Protein AF-A0A452GIH3-F1 (afdb_monomer_lite)

Structure (mmCIF, N/CA/C/O backbone):
data_AF-A0A452GIH3-F1
#
_entry.id   AF-A0A452GIH3-F1
#
loop_
_atom_site.group_PDB
_atom_site.id
_atom_site.type_symbol
_atom_site.label_atom_id
_atom_site.label_alt_id
_atom_site.label_comp_id
_atom_site.label_asym_id
_atom_site.label_entity_id
_atom_site.label_seq_id
_atom_site.pdbx_PDB_ins_code
_atom_site.Cartn_x
_atom_site.Cartn_y
_atom_site.Cartn_z
_atom_site.occupancy
_atom_site.B_iso_or_equiv
_atom_site.auth_seq_id
_atom_site.auth_comp_id
_atom_site.auth_asym_id
_atom_site.auth_atom_id
_atom_site.pdbx_PDB_model_num
ATOM 1 N N . MET A 1 1 ? 7.603 -14.971 -55.803 1.00 36.84 1 MET A N 1
ATOM 2 C CA . MET A 1 1 ? 8.921 -14.412 -55.426 1.00 36.84 1 MET A CA 1
ATOM 3 C C . MET A 1 1 ? 8.720 -13.601 -54.154 1.00 36.84 1 MET A C 1
ATOM 5 O O . MET A 1 1 ? 8.010 -12.607 -54.201 1.00 36.84 1 MET A O 1
ATOM 9 N N . ALA A 1 2 ? 9.203 -14.090 -53.010 1.00 39.38 2 ALA A N 1
ATOM 10 C CA . ALA A 1 2 ? 8.974 -13.459 -51.710 1.00 39.38 2 ALA A CA 1
ATOM 11 C C . ALA A 1 2 ? 9.889 -12.238 -51.544 1.00 39.38 2 ALA A C 1
ATOM 13 O O . ALA A 1 2 ? 11.109 -12.355 -51.665 1.00 39.38 2 ALA A O 1
ATOM 14 N N . GLN A 1 3 ? 9.299 -11.069 -51.298 1.00 50.03 3 GLN A N 1
ATOM 15 C CA . GLN A 1 3 ? 10.044 -9.855 -50.985 1.00 50.03 3 GLN A CA 1
ATOM 16 C C . GLN A 1 3 ? 10.631 -9.986 -49.579 1.00 50.03 3 GLN A C 1
ATOM 18 O O . GLN A 1 3 ? 9.916 -10.170 -48.596 1.00 50.03 3 GLN A O 1
ATOM 23 N N . LYS A 1 4 ? 11.959 -9.944 -49.504 1.00 46.38 4 LYS A N 1
ATOM 24 C CA . LYS A 1 4 ? 12.731 -10.011 -48.267 1.00 46.38 4 LYS A CA 1
ATOM 25 C C . LYS A 1 4 ? 12.547 -8.675 -47.540 1.00 46.38 4 LYS A C 1
ATOM 27 O O . LYS A 1 4 ? 13.082 -7.664 -47.982 1.00 46.38 4 LYS A O 1
ATOM 32 N N . SER A 1 5 ? 11.757 -8.657 -46.469 1.00 46.81 5 SER A N 1
ATOM 33 C CA . SER A 1 5 ? 11.577 -7.478 -45.619 1.00 46.81 5 SER A CA 1
ATOM 34 C C . SER A 1 5 ? 12.910 -7.114 -44.957 1.00 46.81 5 SER A C 1
ATOM 36 O O . SER A 1 5 ? 13.371 -7.800 -44.043 1.00 46.81 5 SER A O 1
ATOM 38 N N . THR A 1 6 ? 13.560 -6.054 -45.425 1.00 53.06 6 THR A N 1
ATOM 39 C CA . THR A 1 6 ? 14.725 -5.469 -44.758 1.00 53.06 6 THR A CA 1
ATOM 40 C C . THR A 1 6 ? 14.239 -4.636 -43.576 1.00 53.06 6 THR A C 1
ATOM 42 O O . THR A 1 6 ? 13.761 -3.517 -43.757 1.00 53.06 6 THR A O 1
ATOM 45 N N . ASN A 1 7 ? 14.333 -5.194 -42.367 1.00 54.19 7 ASN A N 1
ATOM 46 C CA . ASN A 1 7 ? 14.120 -4.448 -41.128 1.00 54.19 7 ASN A CA 1
ATOM 47 C C . ASN A 1 7 ? 15.172 -3.320 -41.033 1.00 54.19 7 ASN A C 1
ATOM 49 O O . ASN A 1 7 ? 16.362 -3.606 -41.177 1.00 54.19 7 ASN A O 1
ATOM 53 N N . PRO A 1 8 ? 14.786 -2.057 -40.780 1.00 50.66 8 PRO A N 1
ATOM 54 C CA . PRO A 1 8 ? 15.694 -0.904 -40.833 1.00 50.66 8 PRO A CA 1
ATOM 55 C C . PRO A 1 8 ? 16.677 -0.795 -39.650 1.00 50.66 8 PRO A C 1
ATOM 57 O O . PRO A 1 8 ? 17.363 0.213 -39.515 1.00 50.66 8 PRO A O 1
ATOM 60 N N . THR A 1 9 ? 16.764 -1.792 -38.767 1.00 54.81 9 THR A N 1
ATOM 61 C CA . THR A 1 9 ? 17.464 -1.669 -37.476 1.00 54.81 9 THR A CA 1
ATOM 62 C C . THR A 1 9 ? 18.895 -2.197 -37.428 1.00 54.81 9 THR A C 1
ATOM 64 O O . THR A 1 9 ? 19.473 -2.235 -36.345 1.00 54.81 9 THR A O 1
ATOM 67 N N . GLN A 1 10 ? 19.536 -2.557 -38.541 1.00 61.09 10 GLN A N 1
ATOM 68 C CA . GLN A 1 10 ? 20.894 -3.106 -38.450 1.00 61.09 10 GLN A CA 1
ATOM 69 C C . GLN A 1 10 ? 21.832 -2.642 -39.558 1.00 61.09 10 GLN A C 1
ATOM 71 O O . GLN A 1 10 ? 22.086 -3.350 -40.525 1.00 61.09 10 GLN A O 1
ATOM 76 N N . GLN A 1 11 ? 22.448 -1.477 -39.342 1.00 62.38 11 GLN A N 1
ATOM 77 C CA . GLN A 1 11 ? 23.820 -1.270 -39.806 1.00 62.38 11 GLN A CA 1
ATOM 78 C C . GLN A 1 11 ? 24.611 -0.296 -38.918 1.00 62.38 11 GLN A C 1
ATOM 80 O O . GLN A 1 11 ? 25.326 0.572 -39.405 1.00 62.38 11 GLN A O 1
ATOM 85 N N . PHE A 1 12 ? 24.513 -0.431 -37.593 1.00 61.28 12 PHE A N 1
ATOM 86 C CA . PHE A 1 12 ? 25.526 0.167 -36.721 1.00 61.28 12 PHE A CA 1
ATOM 87 C C . PHE A 1 12 ? 26.717 -0.787 -36.614 1.00 61.28 12 PHE A C 1
ATOM 89 O O . PHE A 1 12 ? 26.543 -1.981 -36.384 1.00 61.28 12 PHE A O 1
ATOM 96 N N . ASN A 1 13 ? 27.927 -0.254 -36.798 1.00 84.69 13 ASN A N 1
ATOM 97 C CA . ASN A 1 13 ? 29.175 -0.977 -36.549 1.00 84.69 13 ASN A CA 1
ATOM 98 C C . ASN A 1 13 ? 29.157 -1.555 -35.115 1.00 84.69 13 ASN A C 1
ATOM 100 O O . ASN A 1 13 ? 28.677 -0.884 -34.200 1.00 84.69 13 ASN A O 1
ATOM 104 N N . PHE A 1 14 ? 29.696 -2.759 -34.899 1.00 86.94 14 PHE A N 1
ATOM 105 C CA . PHE A 1 14 ? 29.770 -3.398 -33.577 1.00 86.94 14 PHE A CA 1
ATOM 106 C C . PHE A 1 14 ? 30.437 -2.493 -32.524 1.00 86.94 14 PHE A C 1
ATOM 108 O O . PHE A 1 14 ? 30.024 -2.469 -31.370 1.00 86.94 14 PHE A O 1
ATOM 115 N N . VAL A 1 15 ? 31.400 -1.660 -32.938 1.00 90.88 15 VAL A N 1
ATOM 116 C CA . VAL A 1 15 ? 32.032 -0.649 -32.072 1.00 90.88 15 VAL A CA 1
ATOM 117 C C . VAL A 1 15 ? 31.040 0.437 -31.642 1.00 90.88 15 VAL A C 1
ATOM 119 O O . VAL A 1 15 ? 31.099 0.927 -30.518 1.00 90.88 15 VAL A O 1
ATOM 122 N N . ALA A 1 16 ? 30.129 0.841 -32.529 1.00 88.69 16 ALA A N 1
ATOM 123 C CA . ALA A 1 16 ? 29.095 1.819 -32.204 1.00 88.69 16 ALA A CA 1
ATOM 124 C C . ALA A 1 16 ? 28.046 1.219 -31.256 1.00 88.69 16 ALA A C 1
ATOM 126 O O . ALA A 1 16 ? 27.637 1.889 -30.314 1.00 88.69 16 ALA A O 1
ATOM 127 N N . GLN A 1 17 ? 27.672 -0.048 -31.455 1.00 88.50 17 GLN A N 1
ATOM 128 C CA . GLN A 1 17 ? 26.771 -0.769 -30.550 1.00 88.50 17 GLN A CA 1
ATOM 129 C C . GLN A 1 17 ? 27.371 -0.921 -29.145 1.00 88.50 17 GLN A C 1
ATOM 131 O O . GLN A 1 17 ? 26.691 -0.629 -28.166 1.00 88.50 17 GLN A O 1
ATOM 136 N N . ASP A 1 18 ? 28.653 -1.283 -29.040 1.00 92.56 18 ASP A N 1
ATOM 137 C CA . ASP A 1 18 ? 29.366 -1.371 -27.756 1.00 92.56 18 ASP A CA 1
ATOM 138 C C . ASP A 1 18 ? 29.432 -0.012 -27.036 1.00 92.56 18 ASP A C 1
ATOM 140 O O . ASP A 1 18 ? 29.200 0.079 -25.831 1.00 92.56 18 ASP A O 1
ATOM 144 N N . LYS A 1 19 ? 29.671 1.079 -27.774 1.00 93.69 19 LYS A N 1
ATOM 145 C CA . LYS A 1 19 ? 29.645 2.438 -27.207 1.00 93.69 19 LYS A CA 1
ATOM 146 C C . LYS A 1 19 ? 28.261 2.845 -26.702 1.00 93.69 19 LYS A C 1
ATOM 148 O O . LYS A 1 19 ? 28.168 3.443 -25.635 1.00 93.69 19 LYS A O 1
ATOM 153 N N . ILE A 1 20 ? 27.204 2.522 -27.447 1.00 93.12 20 ILE A N 1
ATOM 154 C CA . ILE A 1 20 ? 25.819 2.778 -27.027 1.00 93.12 20 ILE A CA 1
ATOM 155 C C . ILE A 1 20 ? 25.518 2.002 -25.743 1.00 93.12 20 ILE A C 1
ATOM 157 O O . ILE A 1 20 ? 25.007 2.574 -24.784 1.00 93.12 20 ILE A O 1
ATOM 161 N N . TRP A 1 21 ? 25.900 0.725 -25.691 1.00 93.81 21 TRP A N 1
ATOM 162 C CA . TRP A 1 21 ? 25.719 -0.105 -24.504 1.00 93.81 21 TRP A CA 1
ATOM 163 C C . TRP A 1 21 ? 26.439 0.468 -23.279 1.00 93.81 21 TRP A C 1
ATOM 165 O O . TRP A 1 21 ? 25.829 0.627 -22.224 1.00 93.81 21 TRP A O 1
ATOM 175 N N . LYS A 1 22 ? 27.709 0.861 -23.427 1.00 95.94 22 LYS A N 1
ATOM 176 C CA . LYS A 1 22 ? 28.482 1.507 -22.354 1.00 95.94 22 LYS A CA 1
ATOM 177 C C . LYS A 1 22 ? 27.813 2.779 -21.844 1.00 95.94 22 LYS A C 1
ATOM 179 O O . LYS A 1 22 ? 27.689 2.947 -20.636 1.00 95.94 22 LYS A O 1
ATOM 184 N N . TYR A 1 23 ? 27.317 3.620 -22.749 1.00 96.75 23 TYR A N 1
ATOM 185 C CA . TYR A 1 23 ? 26.595 4.834 -22.377 1.00 96.75 23 TYR A CA 1
ATOM 186 C C . TYR A 1 23 ? 25.322 4.534 -21.570 1.00 96.75 23 TYR A C 1
ATOM 188 O O . TYR A 1 23 ? 25.056 5.206 -20.577 1.00 96.75 23 TYR A O 1
ATOM 196 N N . HIS A 1 24 ? 24.553 3.508 -21.950 1.00 96.19 24 HIS A N 1
ATOM 197 C CA . HIS A 1 24 ? 23.375 3.099 -21.180 1.00 96.19 24 HIS A CA 1
ATOM 198 C C . HIS A 1 24 ? 23.743 2.639 -19.768 1.00 96.19 24 HIS A C 1
ATOM 200 O O . HIS A 1 24 ? 23.129 3.097 -18.807 1.00 96.19 24 HIS A O 1
ATOM 206 N N . VAL A 1 25 ? 24.781 1.810 -19.632 1.00 96.12 25 VAL A N 1
ATOM 207 C CA . VAL A 1 25 ? 25.259 1.341 -18.322 1.00 96.12 25 VAL A CA 1
ATOM 208 C C . VAL A 1 25 ? 25.723 2.512 -17.447 1.00 96.12 25 VAL A C 1
ATOM 210 O O . VAL A 1 25 ? 25.391 2.578 -16.264 1.00 96.12 25 VAL A O 1
ATOM 213 N N . GLU A 1 26 ? 26.457 3.471 -18.014 1.00 96.75 26 GLU A N 1
ATOM 214 C CA . GLU A 1 26 ? 26.890 4.677 -17.297 1.00 96.75 26 GLU A CA 1
ATOM 215 C C . GLU A 1 26 ? 25.699 5.543 -16.862 1.00 96.75 26 GLU A C 1
ATOM 217 O O . GLU A 1 26 ? 25.637 5.977 -15.708 1.00 96.75 26 GLU A O 1
ATOM 222 N N . ALA A 1 27 ? 24.718 5.740 -17.746 1.00 95.25 27 ALA A N 1
ATOM 223 C CA . ALA A 1 27 ? 23.508 6.498 -17.451 1.00 95.25 27 ALA A CA 1
ATOM 224 C C . ALA A 1 27 ? 22.661 5.841 -16.348 1.00 95.25 27 ALA A C 1
ATOM 226 O O . ALA A 1 27 ? 22.150 6.540 -15.470 1.00 95.25 27 ALA A O 1
ATOM 227 N N . GLU A 1 28 ? 22.542 4.513 -16.349 1.00 94.88 28 GLU A N 1
ATOM 228 C CA . GLU A 1 28 ? 21.861 3.761 -15.292 1.00 94.88 28 GLU A CA 1
ATOM 229 C C . GLU A 1 28 ? 22.574 3.905 -13.944 1.00 94.88 28 GLU A C 1
ATOM 231 O O . GLU A 1 28 ? 21.928 4.183 -12.930 1.00 94.88 28 GLU A O 1
ATOM 236 N N . LEU A 1 29 ? 23.906 3.796 -13.919 1.00 95.06 29 LEU A N 1
ATOM 237 C CA . LEU A 1 29 ? 24.694 3.996 -12.699 1.00 95.06 29 LEU A CA 1
ATOM 238 C C . LEU A 1 29 ? 24.554 5.420 -12.151 1.00 95.06 29 LEU A C 1
ATOM 240 O O . LEU A 1 29 ? 24.432 5.614 -10.937 1.00 95.06 29 LEU A O 1
ATOM 244 N N . GLU A 1 30 ? 24.560 6.429 -13.020 1.00 95.00 30 GLU A N 1
ATOM 245 C CA . GLU A 1 30 ? 24.299 7.808 -12.615 1.00 95.00 30 GLU A CA 1
ATOM 246 C C . GLU A 1 30 ? 22.878 8.000 -12.088 1.00 95.00 30 GLU A C 1
ATOM 248 O O . GLU A 1 30 ? 22.688 8.675 -11.072 1.00 95.00 30 GLU A O 1
ATOM 253 N N . ALA A 1 31 ? 21.884 7.415 -12.758 1.00 91.88 31 ALA A N 1
ATOM 254 C CA . ALA A 1 31 ? 20.494 7.477 -12.337 1.00 91.88 31 ALA A CA 1
ATOM 255 C C . ALA A 1 31 ? 20.308 6.822 -10.964 1.00 91.88 31 ALA A C 1
ATOM 257 O O . ALA A 1 31 ? 19.661 7.418 -10.106 1.00 91.88 31 ALA A O 1
ATOM 258 N N . ALA A 1 32 ? 20.939 5.671 -10.714 1.00 89.00 32 ALA A N 1
ATOM 259 C CA . ALA A 1 32 ? 20.915 4.989 -9.423 1.00 89.00 32 ALA A CA 1
ATOM 260 C C . ALA A 1 32 ? 21.536 5.844 -8.304 1.00 89.00 32 ALA A C 1
ATOM 262 O O . ALA A 1 32 ? 20.959 5.963 -7.224 1.00 89.00 32 ALA A O 1
ATOM 263 N N . LYS A 1 33 ? 22.666 6.514 -8.568 1.00 89.56 33 LYS A N 1
ATOM 264 C CA . LYS A 1 33 ? 23.289 7.445 -7.606 1.00 89.56 33 LYS A CA 1
ATOM 265 C C . LYS A 1 33 ? 22.414 8.668 -7.328 1.00 89.56 33 LYS A C 1
ATOM 267 O O . LYS A 1 33 ? 22.307 9.107 -6.188 1.00 89.56 33 LYS A O 1
ATOM 272 N N . LYS A 1 34 ? 21.787 9.224 -8.368 1.00 90.31 34 LYS A N 1
ATOM 273 C CA . LYS A 1 34 ? 20.898 10.395 -8.272 1.00 90.31 34 LYS A CA 1
ATOM 274 C C . LYS A 1 34 ? 19.511 10.033 -7.723 1.00 90.31 34 LYS A C 1
ATOM 276 O O . LYS A 1 34 ? 18.771 10.933 -7.324 1.00 90.31 34 LYS A O 1
ATOM 281 N N . TRP A 1 35 ? 19.158 8.746 -7.683 1.00 85.12 35 TRP A N 1
ATOM 282 C CA . TRP A 1 35 ? 17.839 8.265 -7.277 1.00 85.12 35 TRP A CA 1
ATOM 283 C C . TRP A 1 35 ? 17.499 8.668 -5.846 1.00 85.12 35 TRP A C 1
ATOM 285 O O . TRP A 1 35 ? 16.443 9.250 -5.625 1.00 85.12 35 TRP A O 1
ATOM 295 N N . SER A 1 36 ? 18.406 8.446 -4.892 1.00 82.75 36 SER A N 1
ATOM 296 C CA . SER A 1 36 ? 18.183 8.788 -3.480 1.00 82.75 36 SER A CA 1
ATOM 297 C C . SER A 1 36 ? 18.028 10.288 -3.242 1.00 82.75 36 SER A C 1
ATOM 299 O O . SER A 1 36 ? 17.293 10.684 -2.353 1.00 82.75 36 SER A O 1
ATOM 301 N N . VAL A 1 37 ? 18.670 11.139 -4.044 1.00 84.06 37 VAL A N 1
ATOM 302 C CA . VAL A 1 37 ? 18.527 12.600 -3.934 1.00 84.06 37 VAL A CA 1
ATOM 303 C C . VAL A 1 37 ? 17.205 13.060 -4.550 1.00 84.06 37 VAL A C 1
ATOM 305 O O . VAL A 1 37 ? 16.503 13.881 -3.969 1.00 84.06 37 VAL A O 1
ATOM 308 N N . LYS A 1 38 ? 16.834 12.515 -5.716 1.00 82.88 38 LYS A N 1
ATOM 309 C CA . LYS A 1 38 ? 15.604 12.892 -6.433 1.00 82.88 38 LYS A CA 1
ATOM 310 C C . LYS A 1 38 ? 14.335 12.328 -5.782 1.00 82.88 38 LYS A C 1
ATOM 312 O O . LYS A 1 38 ? 13.290 12.969 -5.827 1.00 82.88 38 LYS A O 1
ATOM 317 N N . TRP A 1 39 ? 14.435 11.147 -5.180 1.00 78.50 39 TRP A N 1
ATOM 318 C CA . TRP A 1 39 ? 13.334 10.408 -4.555 1.00 78.50 39 TRP A CA 1
ATOM 319 C C . TRP A 1 39 ? 13.526 10.228 -3.042 1.00 78.50 39 TRP A C 1
ATOM 321 O O . TRP A 1 39 ? 12.847 9.420 -2.413 1.00 78.50 39 TRP A O 1
ATOM 331 N N . GLY A 1 40 ? 14.422 11.013 -2.436 1.00 70.50 40 GLY A N 1
ATOM 332 C CA . GLY A 1 40 ? 14.750 10.973 -1.005 1.00 70.50 40 GLY A CA 1
ATOM 333 C C . GLY A 1 40 ? 13.621 11.395 -0.066 1.00 70.50 40 GLY A C 1
ATOM 334 O O . GLY A 1 40 ? 13.725 11.221 1.145 1.00 70.50 40 GLY A O 1
ATOM 335 N N . PHE A 1 41 ? 12.498 11.878 -0.600 1.00 64.62 41 PHE A N 1
ATOM 336 C CA . PHE A 1 41 ? 11.270 12.043 0.180 1.00 64.62 41 PHE A CA 1
ATOM 337 C C . PHE A 1 41 ? 10.691 10.698 0.666 1.00 64.62 41 PHE A C 1
ATOM 339 O O . PHE A 1 41 ? 9.862 10.683 1.566 1.00 64.62 41 PHE A O 1
ATOM 346 N N . LEU A 1 42 ? 11.124 9.560 0.102 1.00 64.31 42 LEU A N 1
ATOM 347 C CA . LEU A 1 42 ? 10.795 8.224 0.622 1.00 64.31 42 LEU A CA 1
ATOM 348 C C . LEU A 1 42 ? 11.734 7.774 1.754 1.00 64.31 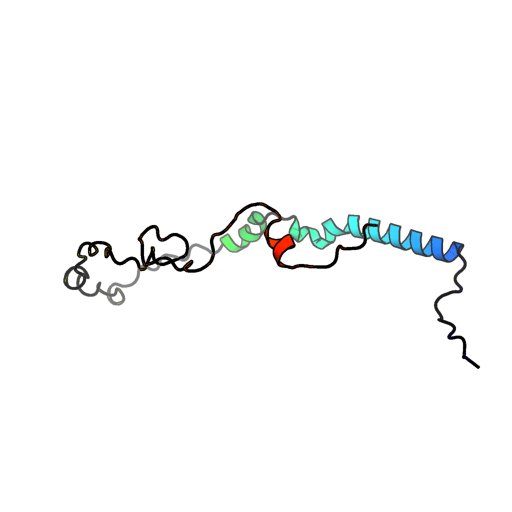42 LEU A C 1
ATOM 350 O O . LEU A 1 42 ? 11.446 6.785 2.422 1.00 64.31 42 LEU A O 1
ATOM 354 N N . THR A 1 43 ? 12.858 8.470 1.963 1.00 68.31 43 THR A N 1
ATOM 355 C CA . THR A 1 43 ? 13.790 8.207 3.075 1.00 68.31 43 THR A CA 1
ATOM 356 C C . THR A 1 43 ? 13.519 9.060 4.308 1.00 68.31 43 THR A C 1
ATOM 358 O O . THR A 1 43 ? 14.032 8.736 5.377 1.00 68.31 43 THR A O 1
ATOM 361 N N . THR A 1 44 ? 12.723 10.129 4.198 1.00 74.69 44 THR A N 1
ATOM 362 C CA . THR A 1 44 ? 12.321 10.908 5.373 1.00 74.69 44 THR A CA 1
ATOM 363 C C . THR A 1 44 ? 11.394 10.067 6.253 1.00 74.69 44 THR A C 1
ATOM 365 O O . THR A 1 44 ? 10.391 9.556 5.744 1.00 74.69 44 THR A O 1
ATOM 368 N N . PRO A 1 45 ? 11.698 9.907 7.552 1.00 76.81 45 PRO A N 1
ATOM 369 C CA . PRO A 1 45 ? 10.855 9.143 8.457 1.00 76.81 45 PRO A CA 1
ATOM 370 C C . PRO A 1 45 ? 9.478 9.801 8.576 1.00 76.81 45 PRO A C 1
ATOM 372 O O . PRO A 1 45 ? 9.346 11.027 8.604 1.00 76.81 45 PRO A O 1
ATOM 375 N N . PHE A 1 46 ? 8.441 8.973 8.658 1.00 72.00 46 PHE A N 1
ATOM 376 C CA . PHE A 1 46 ? 7.044 9.407 8.717 1.00 72.00 46 PHE A CA 1
ATOM 377 C C . PHE A 1 46 ? 6.789 10.404 9.860 1.00 72.00 46 PHE A C 1
ATOM 379 O O . PHE A 1 46 ? 6.004 11.342 9.721 1.00 72.00 46 PHE A O 1
ATOM 386 N N . GLU A 1 47 ? 7.514 10.261 10.969 1.00 76.38 47 GLU A N 1
ATOM 387 C CA . GLU A 1 47 ? 7.445 11.157 12.118 1.00 76.38 47 GLU A CA 1
ATOM 388 C C . GLU A 1 47 ? 7.829 12.604 11.786 1.00 76.38 47 GLU A C 1
ATOM 390 O O . GLU A 1 47 ? 7.311 13.518 12.423 1.00 76.38 47 GLU A O 1
ATOM 395 N N . GLU A 1 48 ? 8.724 12.839 10.824 1.00 76.31 48 GLU A N 1
ATOM 396 C CA . GLU A 1 48 ? 9.096 14.194 10.399 1.00 76.31 48 GLU A CA 1
ATOM 397 C C . GLU A 1 48 ? 8.018 14.840 9.533 1.00 76.31 48 GLU A C 1
ATOM 399 O O . GLU A 1 48 ? 7.762 16.030 9.689 1.00 76.31 48 GLU A O 1
ATOM 404 N N . LEU A 1 49 ? 7.316 14.047 8.723 1.00 73.94 49 LEU A N 1
ATOM 405 C CA . LEU A 1 49 ? 6.216 14.521 7.881 1.00 73.94 49 LEU A CA 1
ATOM 406 C C . LEU A 1 49 ? 4.999 14.962 8.713 1.00 73.94 49 LEU A C 1
ATOM 408 O O . LEU A 1 49 ? 4.319 15.922 8.368 1.00 73.94 49 LEU A O 1
ATOM 412 N N . ILE A 1 50 ? 4.749 14.305 9.850 1.00 75.31 50 ILE A N 1
ATOM 413 C CA . ILE A 1 50 ? 3.596 14.594 10.723 1.00 75.31 50 ILE A CA 1
ATOM 414 C C . ILE A 1 50 ? 3.860 15.750 11.706 1.00 75.31 50 ILE A C 1
ATOM 416 O O . ILE A 1 50 ? 2.924 16.298 12.299 1.00 75.31 50 ILE A O 1
ATOM 420 N N . LYS A 1 51 ? 5.124 16.133 11.938 1.00 69.94 51 LYS A N 1
ATOM 421 C CA . LYS A 1 51 ? 5.468 17.188 12.916 1.00 69.94 51 LYS A CA 1
ATOM 422 C C . LYS A 1 51 ? 4.812 18.531 12.595 1.00 69.94 51 LYS A C 1
ATOM 424 O O . LYS A 1 51 ? 4.501 19.269 13.533 1.00 69.94 51 LYS A O 1
ATOM 429 N N . ASP A 1 52 ? 4.579 18.819 11.320 1.00 63.66 52 ASP A N 1
ATOM 430 C CA . ASP A 1 52 ? 3.948 20.064 10.886 1.00 63.66 52 ASP A CA 1
ATOM 431 C C . ASP A 1 52 ? 2.411 19.998 10.940 1.00 63.66 52 ASP A C 1
ATOM 433 O O . ASP A 1 52 ? 1.781 20.987 11.310 1.00 63.66 52 ASP A O 1
ATOM 437 N N . GLU A 1 53 ? 1.799 18.826 10.724 1.00 64.19 53 GLU A N 1
ATOM 438 C CA . GLU A 1 53 ? 0.346 18.625 10.889 1.00 64.19 53 GLU A CA 1
ATOM 439 C C . GLU A 1 53 ? -0.095 18.594 12.364 1.00 64.19 53 GLU A C 1
ATOM 441 O O . GLU A 1 53 ? -1.205 19.003 12.707 1.00 64.19 53 GLU A O 1
ATOM 446 N N . ARG A 1 54 ? 0.773 18.146 13.281 1.00 59.12 54 ARG A N 1
ATOM 447 C CA . ARG A 1 54 ? 0.456 18.053 14.722 1.00 59.12 54 ARG A CA 1
ATOM 448 C C . ARG A 1 54 ? 0.382 19.395 15.453 1.00 59.12 54 ARG A C 1
ATOM 450 O O . ARG A 1 54 ? 0.033 19.403 16.633 1.00 59.12 54 ARG A O 1
ATOM 457 N N . LYS A 1 55 ? 0.703 20.512 14.797 1.00 60.56 55 LYS A N 1
ATOM 458 C CA . LYS A 1 55 ? 0.653 21.860 15.388 1.00 60.56 55 LYS A CA 1
ATOM 459 C C . LYS A 1 55 ? -0.665 22.592 15.121 1.00 60.56 55 LYS A C 1
ATOM 461 O O . LYS A 1 55 ? -0.691 23.819 15.148 1.00 60.56 55 LYS A O 1
ATOM 466 N N . GLU A 1 56 ? -1.770 21.882 14.910 1.00 63.41 56 GLU A N 1
ATOM 467 C CA . GLU A 1 56 ? -3.078 22.498 15.140 1.00 63.41 56 GLU A CA 1
ATOM 468 C C . GLU A 1 56 ? -3.123 22.935 16.618 1.00 63.41 56 GLU A C 1
ATOM 470 O O . GLU A 1 56 ? -2.955 22.084 17.502 1.00 63.41 56 GLU A O 1
ATOM 475 N N . PRO A 1 57 ? -3.299 24.235 16.935 1.00 63.56 57 PRO A N 1
ATOM 476 C CA . PRO A 1 57 ? -3.501 24.643 18.315 1.00 63.56 57 PRO A CA 1
ATOM 477 C C . PRO A 1 57 ? -4.694 23.850 18.834 1.00 63.56 57 PRO A C 1
ATOM 479 O O . PRO A 1 57 ? -5.750 23.839 18.198 1.00 63.56 57 PRO A O 1
ATOM 482 N N . THR A 1 58 ? -4.517 23.148 19.956 1.00 64.69 58 THR A N 1
ATOM 483 C CA . THR A 1 58 ? -5.602 22.450 20.649 1.00 64.69 58 THR A CA 1
ATOM 484 C C . THR A 1 58 ? -6.783 23.400 20.735 1.00 64.69 58 THR A C 1
ATOM 486 O O . THR A 1 58 ? -6.734 24.370 21.495 1.00 64.69 58 THR A O 1
ATOM 489 N N . LYS A 1 59 ? -7.804 23.163 19.900 1.00 68.12 59 LYS A N 1
ATOM 490 C CA . LYS A 1 59 ? -9.001 24.000 19.852 1.00 68.12 59 LYS A CA 1
ATOM 491 C C . LYS A 1 59 ? -9.501 24.109 21.292 1.00 68.12 59 LYS A C 1
ATOM 493 O O . LYS A 1 59 ? -9.593 23.064 21.950 1.00 68.12 59 LYS A O 1
ATOM 498 N N . PRO A 1 60 ? -9.748 25.323 21.819 1.00 68.56 60 PRO A N 1
ATOM 499 C CA . PRO A 1 60 ? -10.259 25.456 23.173 1.00 68.56 60 PRO A CA 1
ATOM 500 C C . PRO A 1 60 ? -11.506 24.581 23.266 1.00 68.56 60 PRO A C 1
ATOM 502 O O . PRO A 1 60 ? -12.356 24.623 22.374 1.00 68.56 60 PRO A O 1
ATOM 505 N N . LYS A 1 61 ? -11.576 23.720 24.287 1.00 65.88 61 LYS A N 1
ATOM 506 C CA . LYS A 1 61 ? -12.767 22.907 24.534 1.00 65.88 61 LYS A CA 1
ATOM 507 C C . LYS A 1 61 ? -13.899 23.881 24.842 1.00 65.88 61 LYS A C 1
ATOM 509 O O . LYS A 1 61 ? -14.001 24.369 25.959 1.00 65.88 61 LYS A O 1
ATOM 514 N N . ILE A 1 62 ? -14.685 24.221 23.827 1.00 75.19 62 ILE A N 1
ATOM 515 C CA . ILE A 1 62 ? -15.896 25.017 23.980 1.00 75.19 62 ILE A CA 1
ATOM 516 C C . ILE A 1 62 ? -16.839 24.143 24.801 1.00 75.19 62 ILE A C 1
ATOM 518 O O . ILE A 1 62 ? -17.301 23.106 24.323 1.00 75.19 62 ILE A O 1
ATOM 522 N N . GLU A 1 63 ? -17.047 24.510 26.063 1.00 77.50 63 GLU A N 1
ATOM 523 C CA . GLU A 1 63 ? -18.031 23.847 26.909 1.00 77.50 63 GLU A CA 1
ATOM 524 C C . GLU A 1 63 ? -19.403 24.034 26.261 1.00 77.50 63 GLU A C 1
ATOM 526 O O . GLU A 1 63 ? -19.817 25.158 25.976 1.00 77.50 63 GLU A O 1
ATOM 531 N N . LEU A 1 64 ? -20.076 22.923 25.949 1.00 79.38 64 LEU A N 1
ATOM 532 C CA . LEU A 1 64 ? -21.364 22.967 25.271 1.00 79.38 64 LEU A CA 1
ATOM 533 C C . LEU A 1 64 ? -22.390 23.616 26.219 1.00 79.38 64 LEU A C 1
ATOM 535 O O . LEU A 1 64 ? -22.617 23.067 27.302 1.00 79.38 64 LEU A O 1
ATOM 539 N N . PRO A 1 65 ? -23.018 24.746 25.839 1.00 87.50 65 PRO A N 1
ATOM 540 C CA . PRO A 1 65 ? -24.025 25.409 26.659 1.00 87.50 65 PRO A CA 1
ATOM 541 C C . PRO A 1 65 ? -25.131 24.452 27.114 1.00 87.50 65 PRO A C 1
ATOM 543 O O . PRO A 1 65 ? -25.583 23.613 26.338 1.00 87.50 65 PRO A O 1
ATOM 546 N N . GLU A 1 66 ? -25.606 24.614 28.351 1.00 79.62 66 GLU A N 1
ATOM 547 C CA . GLU A 1 66 ? -26.556 23.700 29.010 1.00 79.62 66 GLU A CA 1
ATOM 548 C C . GLU A 1 66 ? -27.836 23.445 28.192 1.00 79.62 66 GLU A C 1
ATOM 550 O O . GLU A 1 66 ? -28.332 22.326 28.129 1.00 79.62 66 GLU A O 1
ATOM 555 N N . HIS A 1 67 ? -28.337 24.458 27.481 1.00 81.94 67 HIS A N 1
ATOM 556 C CA . HIS A 1 67 ? -29.534 24.345 26.641 1.00 81.94 67 HIS A CA 1
ATOM 557 C C . HIS A 1 67 ? -29.320 23.547 25.341 1.00 81.94 67 HIS A C 1
ATOM 559 O O . HIS A 1 67 ? -30.294 23.144 24.708 1.00 81.94 67 HIS A O 1
ATOM 565 N N . LEU A 1 68 ? -28.065 23.326 24.934 1.00 81.19 68 LEU A N 1
ATOM 566 C CA . LEU A 1 68 ? -27.683 22.466 23.809 1.00 81.19 68 LEU A CA 1
ATOM 567 C C . LEU A 1 68 ? -27.292 21.057 24.270 1.00 81.19 68 LEU A C 1
ATOM 569 O O . LEU A 1 68 ? -27.098 20.170 23.437 1.00 81.19 68 LEU A O 1
ATOM 573 N N . GLN A 1 69 ? -27.177 20.828 25.582 1.00 80.50 69 GLN A N 1
ATOM 574 C CA . GLN A 1 69 ? -26.908 19.504 26.121 1.00 80.50 69 GLN A CA 1
ATOM 575 C C . GLN A 1 69 ? -28.173 18.653 26.011 1.00 80.50 69 GLN A C 1
ATOM 577 O O . GLN A 1 69 ? -29.190 18.887 26.666 1.00 80.50 69 GLN A O 1
ATOM 582 N N . ILE A 1 70 ? -28.109 17.637 25.154 1.00 78.69 70 ILE A N 1
ATOM 583 C CA . ILE A 1 70 ? -29.177 16.652 25.023 1.00 78.69 70 ILE A CA 1
ATOM 584 C C . ILE A 1 70 ? -29.233 15.867 26.332 1.00 78.69 70 ILE A C 1
ATOM 586 O O . ILE A 1 70 ? -28.272 15.194 26.710 1.00 78.69 70 ILE A O 1
ATOM 590 N N . ARG A 1 71 ? -30.372 15.934 27.027 1.00 72.69 71 ARG A N 1
ATOM 591 C CA . ARG A 1 71 ? -30.617 15.049 28.166 1.00 72.69 71 ARG A CA 1
ATOM 592 C C . ARG A 1 71 ? -30.552 13.609 27.664 1.00 72.69 71 ARG A C 1
ATOM 594 O O . ARG A 1 71 ? -31.170 13.326 26.635 1.00 72.69 71 ARG A O 1
ATOM 601 N N . PRO A 1 72 ? -29.848 12.701 28.360 1.00 69.94 72 PRO A N 1
ATOM 602 C CA . PRO A 1 72 ? -29.874 11.300 27.984 1.00 69.94 72 PRO A CA 1
ATOM 603 C C . PRO A 1 72 ? -31.338 10.862 27.942 1.00 69.94 72 PRO A C 1
ATOM 605 O O . PRO A 1 72 ? -32.069 10.995 28.928 1.00 69.94 72 PRO A O 1
ATOM 608 N N . ILE A 1 73 ? -31.782 10.409 26.766 1.00 69.94 73 ILE A N 1
ATOM 609 C CA . ILE A 1 73 ? -33.091 9.781 26.612 1.00 69.94 73 ILE A CA 1
ATOM 610 C C . ILE A 1 73 ? -33.132 8.671 27.655 1.00 69.94 73 ILE A C 1
ATOM 612 O O . ILE A 1 73 ? -32.165 7.923 27.770 1.00 69.94 73 ILE A O 1
ATOM 616 N N . THR A 1 74 ? -34.207 8.674 28.450 1.00 68.88 74 THR A N 1
ATOM 617 C CA . THR A 1 74 ? -34.547 7.745 29.543 1.00 68.88 74 THR A CA 1
ATOM 618 C C . THR A 1 74 ? -33.634 6.522 29.666 1.00 68.88 74 THR A C 1
ATOM 620 O O . THR A 1 74 ? -33.473 5.822 28.664 1.00 68.88 74 THR A O 1
ATOM 623 N N . PRO A 1 75 ? -33.138 6.190 30.876 1.00 70.81 75 PRO A N 1
ATOM 624 C CA . PRO A 1 75 ? -32.122 5.162 31.070 1.00 70.81 75 PRO A CA 1
ATOM 625 C C . PRO A 1 75 ? -32.487 3.894 30.309 1.00 70.81 75 PRO A C 1
ATOM 627 O O . PRO A 1 75 ? -33.548 3.296 30.508 1.00 70.81 75 PRO A O 1
ATOM 630 N N . VAL A 1 76 ? -31.591 3.537 29.396 1.00 63.12 76 VAL A N 1
ATOM 631 C CA . VAL A 1 76 ? -31.713 2.433 28.443 1.00 63.12 76 VAL A CA 1
ATOM 632 C C . VAL A 1 76 ? -32.057 1.119 29.154 1.00 63.12 76 VAL A C 1
ATOM 634 O O . VAL A 1 76 ? -32.793 0.298 28.618 1.00 63.12 76 VAL A O 1
ATOM 637 N N . GLU A 1 77 ? -31.638 0.981 30.409 1.00 69.00 77 GLU A N 1
ATOM 638 C CA . GLU A 1 77 ? -31.954 -0.107 31.342 1.00 69.00 77 GLU A CA 1
ATOM 639 C C . GLU A 1 77 ? -33.458 -0.395 31.489 1.00 69.00 77 GLU A C 1
ATOM 641 O O . GLU A 1 77 ? -33.850 -1.544 31.701 1.00 69.00 77 GLU A O 1
ATOM 646 N N . LYS A 1 78 ? -34.330 0.615 31.340 1.00 68.94 78 LYS A N 1
ATOM 647 C CA . LYS A 1 78 ? -35.789 0.426 31.428 1.00 68.94 78 LYS A CA 1
ATOM 648 C C . LYS A 1 78 ? -36.351 -0.355 30.231 1.00 68.94 78 LYS A C 1
ATOM 650 O O . LYS A 1 78 ? -37.377 -1.021 30.377 1.00 68.94 78 LYS A O 1
ATOM 655 N N . TYR A 1 79 ? -35.685 -0.296 29.075 1.00 63.91 79 TYR A N 1
ATOM 656 C CA . TYR A 1 79 ? -36.158 -0.886 27.815 1.00 63.91 79 TYR A CA 1
ATOM 657 C C . TYR A 1 79 ? -35.241 -1.983 27.257 1.00 63.91 79 TYR A C 1
ATOM 659 O O . TYR A 1 79 ? -35.712 -2.842 26.516 1.00 63.91 79 TYR A O 1
ATOM 667 N N . ILE A 1 80 ? -33.962 -2.009 27.639 1.00 72.25 80 ILE A N 1
ATOM 668 C CA . ILE A 1 80 ? -32.997 -3.036 27.242 1.00 72.25 80 ILE A CA 1
ATOM 669 C C . ILE A 1 80 ? -32.754 -3.960 28.430 1.00 72.25 80 ILE A C 1
ATOM 671 O O . ILE A 1 80 ? -31.899 -3.722 29.279 1.00 72.25 80 ILE A O 1
ATOM 675 N N . LYS A 1 81 ? -33.527 -5.045 28.479 1.00 76.88 81 LYS A N 1
ATOM 676 C CA . LYS A 1 81 ? -33.293 -6.149 29.412 1.00 76.88 81 LYS A CA 1
ATOM 677 C C . LYS A 1 81 ? -32.361 -7.152 28.745 1.00 76.88 81 LYS A C 1
ATOM 679 O O . LYS A 1 81 ? -32.776 -7.882 27.847 1.00 76.88 81 LYS A O 1
ATOM 684 N N . VAL A 1 82 ? -31.100 -7.166 29.168 1.00 77.81 82 VAL A N 1
ATOM 685 C CA . VAL A 1 82 ? -30.112 -8.142 28.695 1.00 77.81 82 VAL A CA 1
ATOM 686 C C . VAL A 1 82 ? -30.315 -9.441 29.473 1.00 77.81 82 VAL A C 1
ATOM 688 O O . VAL A 1 82 ? -29.916 -9.555 30.628 1.00 77.81 82 VAL A O 1
ATOM 691 N N . TYR A 1 83 ? -30.982 -10.409 28.851 1.00 82.81 83 TYR A N 1
ATOM 692 C CA . TYR A 1 83 ? -31.078 -11.773 29.367 1.00 82.81 83 TYR A CA 1
ATOM 693 C C . TYR A 1 83 ? -29.857 -12.593 28.925 1.00 82.81 83 TYR A C 1
ATOM 695 O O . TYR A 1 83 ? -29.253 -12.273 27.897 1.00 82.81 83 TYR A O 1
ATOM 703 N N . PRO A 1 84 ? -29.473 -13.646 29.671 1.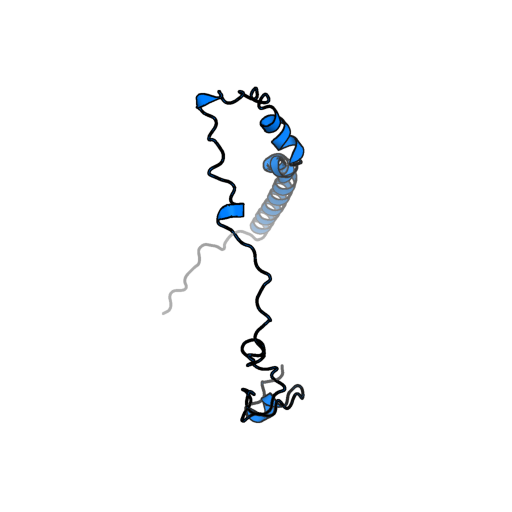00 86.56 84 PRO A N 1
ATOM 704 C CA . PRO A 1 84 ? -28.427 -14.555 29.222 1.00 86.56 84 PRO A CA 1
ATOM 705 C C . PRO A 1 84 ? -28.804 -15.183 27.876 1.00 86.56 84 PRO A C 1
ATOM 707 O O . PRO A 1 84 ? -29.978 -15.457 27.611 1.00 86.56 84 PRO A O 1
ATOM 710 N N . SER A 1 85 ? -27.798 -15.422 27.035 1.00 79.69 85 SER A N 1
ATOM 711 C CA . SER A 1 85 ? -27.991 -16.066 25.738 1.00 79.69 85 SER A CA 1
ATOM 712 C C . SER A 1 85 ? -28.682 -17.425 25.904 1.00 79.69 85 SER A C 1
ATOM 714 O O . SER A 1 85 ? -28.330 -18.172 26.823 1.00 79.69 85 SER A O 1
ATOM 716 N N . PRO A 1 86 ? -29.642 -17.778 25.028 1.00 80.56 86 PRO A N 1
ATOM 717 C CA . PRO A 1 86 ? -30.253 -19.099 25.059 1.00 80.56 86 PRO A CA 1
ATOM 718 C C . PRO A 1 86 ? -29.178 -20.185 24.887 1.00 80.56 86 PRO A C 1
ATOM 720 O O . PRO A 1 86 ? -28.142 -19.935 24.259 1.00 80.56 86 PRO A O 1
ATOM 723 N N . PRO A 1 87 ? -29.399 -21.395 25.434 1.00 78.50 87 PRO A N 1
ATOM 724 C CA . PRO A 1 87 ? -28.461 -22.494 25.272 1.00 78.50 87 PRO A CA 1
ATOM 725 C C . PRO A 1 87 ? -28.232 -22.765 23.785 1.00 78.50 87 PRO A C 1
ATOM 727 O O . PRO A 1 87 ? -29.178 -22.766 22.994 1.00 78.50 87 PRO A O 1
ATOM 730 N N . ILE A 1 88 ? -26.968 -22.999 23.422 1.00 65.75 88 ILE A N 1
ATOM 731 C CA . ILE A 1 88 ? -26.570 -23.306 22.048 1.00 65.75 88 ILE A CA 1
ATOM 732 C C . ILE A 1 88 ? -27.431 -24.481 21.578 1.00 65.75 88 ILE A C 1
ATOM 734 O O . ILE A 1 88 ? -27.444 -25.527 22.244 1.00 65.75 88 ILE A O 1
ATOM 738 N N . PRO A 1 89 ? -28.189 -24.327 20.481 1.00 63.44 89 PRO A N 1
ATOM 739 C CA . PRO A 1 89 ? -29.067 -25.388 20.044 1.00 63.44 89 PRO A CA 1
ATOM 740 C C . PRO A 1 89 ? -28.210 -26.610 19.709 1.00 63.44 89 PRO A C 1
ATOM 742 O O . PRO A 1 89 ? -27.224 -26.518 18.980 1.00 63.44 89 PRO A O 1
ATOM 745 N N . LYS A 1 90 ? -28.613 -27.787 20.206 1.00 62.94 90 LYS A N 1
ATOM 746 C CA . LYS A 1 90 ? -28.027 -29.093 19.837 1.00 62.94 90 LYS A CA 1
ATOM 747 C C . LYS A 1 90 ? -28.353 -29.478 18.386 1.00 62.94 90 LYS A C 1
ATOM 749 O O . LYS A 1 90 ? -28.377 -30.652 18.034 1.00 62.94 90 LYS A O 1
ATOM 754 N N . THR A 1 91 ? -28.691 -28.504 17.552 1.00 61.16 91 THR A N 1
ATOM 755 C CA . THR A 1 91 ? -28.914 -28.701 16.134 1.00 61.16 91 THR A CA 1
ATOM 756 C C . THR A 1 91 ? -27.563 -28.717 15.460 1.00 61.16 91 THR A C 1
ATOM 758 O O . THR A 1 91 ? -26.770 -27.781 15.550 1.00 61.16 91 THR A O 1
ATOM 761 N N . THR A 1 92 ? -27.330 -29.798 14.746 1.00 51.38 92 THR A N 1
ATOM 762 C CA . THR A 1 92 ? -26.130 -30.129 14.000 1.00 51.38 92 THR A CA 1
ATOM 763 C C . THR A 1 92 ? -25.820 -29.155 12.856 1.00 51.38 92 THR A C 1
ATOM 765 O O . THR A 1 92 ? -24.966 -29.458 12.051 1.00 51.38 92 THR A O 1
ATOM 768 N N . GLN A 1 93 ? -26.401 -27.957 12.758 1.00 54.72 93 GLN A N 1
ATOM 769 C CA . GLN A 1 93 ? -26.112 -27.020 11.659 1.00 54.72 93 GLN A CA 1
ATOM 770 C C . GLN A 1 93 ? -24.647 -26.538 11.618 1.00 54.72 93 GLN A C 1
ATOM 772 O O . GLN A 1 93 ? -24.174 -26.154 10.556 1.00 54.72 93 GLN A O 1
ATOM 777 N N . GLY A 1 94 ? -23.907 -26.626 12.733 1.00 52.25 94 GLY A N 1
ATOM 778 C CA . GLY A 1 94 ? -22.446 -26.432 12.757 1.00 52.25 94 GLY A CA 1
ATOM 779 C C . GLY A 1 94 ? -21.616 -27.702 12.502 1.00 52.25 94 GLY A C 1
ATOM 780 O O . GLY A 1 94 ? -20.427 -27.605 12.218 1.00 52.25 94 GLY A O 1
ATOM 781 N N . PHE A 1 95 ? -22.233 -28.886 12.593 1.00 53.31 95 PHE A N 1
ATOM 782 C CA . PHE A 1 95 ? -21.597 -30.204 12.425 1.00 53.31 95 PHE A CA 1
ATOM 783 C C . PHE A 1 95 ? -22.141 -31.009 11.231 1.00 53.31 95 PHE A C 1
ATOM 785 O O . PHE A 1 95 ? -21.678 -32.120 10.991 1.00 53.31 95 PHE A O 1
ATOM 792 N N . ILE A 1 96 ? -23.114 -30.491 10.481 1.00 55.47 96 ILE A N 1
ATOM 793 C CA . ILE A 1 96 ? -23.586 -31.044 9.213 1.00 55.47 96 ILE A CA 1
ATOM 794 C C . ILE A 1 96 ? -22.622 -30.514 8.162 1.00 55.47 96 ILE A C 1
ATOM 796 O O . ILE A 1 96 ? -22.633 -29.343 7.796 1.00 55.47 96 ILE A O 1
ATOM 800 N N . GLY A 1 97 ? -21.727 -31.389 7.741 1.00 59.41 97 GLY A N 1
ATOM 801 C CA . GLY A 1 97 ? -20.632 -31.099 6.833 1.00 59.41 97 GLY A CA 1
ATOM 802 C C . GLY A 1 97 ? -19.630 -32.245 6.886 1.00 59.41 97 GLY A C 1
ATOM 803 O O . GLY A 1 97 ? -19.737 -33.104 7.755 1.00 59.41 97 GLY A O 1
ATOM 804 N N . TRP A 1 98 ? -18.636 -32.221 6.000 1.00 55.31 98 TRP A N 1
ATOM 805 C CA . TRP A 1 98 ? -17.438 -33.084 5.884 1.00 55.31 98 TRP A CA 1
ATOM 806 C C . TRP A 1 98 ? -16.767 -33.664 7.157 1.00 55.31 98 TRP A C 1
ATOM 808 O O . TRP A 1 98 ? -15.838 -34.455 7.040 1.00 55.31 98 TRP A O 1
ATOM 818 N N . ARG A 1 99 ? -17.179 -33.275 8.371 1.00 53.16 99 ARG A N 1
ATOM 819 C CA . ARG A 1 99 ? -16.649 -33.744 9.661 1.00 53.16 99 ARG A CA 1
ATOM 820 C C . ARG A 1 99 ? -17.722 -34.229 10.645 1.00 53.16 99 ARG A C 1
ATOM 822 O O . ARG A 1 99 ? -17.414 -34.398 11.823 1.00 53.16 99 ARG A O 1
ATOM 829 N N 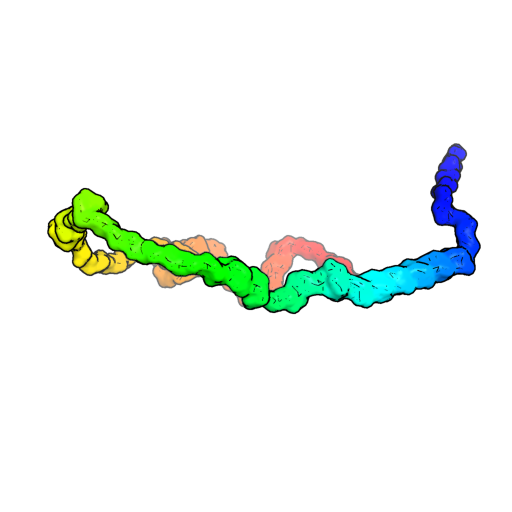. SER A 1 100 ? -18.970 -34.421 10.210 1.00 64.81 100 SER A N 1
ATOM 830 C CA . SER A 1 100 ? -19.993 -35.028 11.066 1.00 64.81 100 SER A CA 1
ATOM 831 C C . SER A 1 100 ? -19.596 -36.462 11.401 1.00 64.81 100 SER A C 1
ATOM 833 O O . SER A 1 100 ? -19.398 -37.262 10.496 1.00 64.81 100 SER A O 1
ATOM 835 N N . SER A 1 101 ? -19.484 -36.788 12.688 1.00 61.62 101 SER A N 1
ATOM 836 C CA . SER A 1 101 ? -19.283 -38.159 13.180 1.00 61.62 101 SER A CA 1
ATOM 837 C C . SER A 1 101 ? -20.601 -38.860 13.531 1.00 61.62 101 SER A C 1
ATOM 839 O O . SER A 1 101 ? -20.594 -39.928 14.142 1.00 61.62 101 SER A O 1
ATOM 841 N N . VAL A 1 102 ? -21.737 -38.231 13.208 1.00 66.25 102 VAL A N 1
ATOM 842 C CA . VAL A 1 102 ? -23.080 -38.729 13.512 1.00 66.25 102 VAL A CA 1
ATOM 843 C C . VAL A 1 102 ? -23.589 -39.566 12.329 1.00 66.25 102 VAL A C 1
ATOM 845 O O . VAL A 1 102 ? -23.809 -38.997 11.253 1.00 66.25 102 VAL A O 1
ATOM 848 N N . PRO A 1 103 ? -23.847 -40.878 12.517 1.00 67.69 103 PRO A N 1
ATOM 849 C CA . PRO A 1 103 ? -24.345 -41.747 11.453 1.00 67.69 103 PRO A CA 1
ATOM 850 C C . PRO A 1 103 ? -25.658 -41.215 10.861 1.00 67.69 103 PRO A C 1
ATOM 852 O O . PRO A 1 103 ? -26.628 -40.991 11.585 1.00 67.69 103 PRO A O 1
ATOM 855 N N . GLY A 1 104 ? -25.692 -41.009 9.541 1.00 68.00 104 GLY A N 1
ATOM 856 C CA . GLY A 1 104 ? -26.869 -40.517 8.807 1.00 68.00 104 GLY A CA 1
ATOM 857 C C . GLY A 1 104 ? -26.885 -39.015 8.488 1.00 68.00 104 GLY A C 1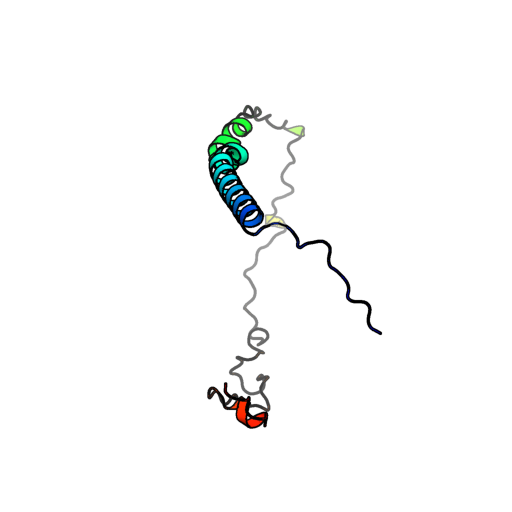
ATOM 858 O O . GLY A 1 104 ? -27.743 -38.582 7.722 1.00 68.00 104 GLY A O 1
ATOM 859 N N . LEU A 1 105 ? -25.932 -38.233 9.012 1.00 66.62 105 LEU A N 1
ATOM 860 C CA . LEU A 1 105 ? -25.731 -36.811 8.669 1.00 66.62 105 LEU A CA 1
ATOM 861 C C . LEU A 1 105 ? -24.439 -36.557 7.867 1.00 66.62 105 LEU A C 1
ATOM 863 O O . LEU A 1 105 ? -24.045 -35.411 7.646 1.00 66.62 105 LEU A O 1
ATOM 867 N N . GLU A 1 106 ? -23.777 -37.628 7.434 1.00 66.81 106 GLU A N 1
ATOM 868 C CA . GLU A 1 106 ? -22.571 -37.599 6.609 1.00 66.81 106 GLU A CA 1
ATOM 869 C C . GLU A 1 106 ? -22.916 -37.260 5.150 1.00 66.81 106 GLU A C 1
ATOM 871 O O . GLU A 1 106 ? -23.857 -37.805 4.572 1.00 66.81 106 GLU A O 1
ATOM 876 N N . LEU A 1 107 ? -22.134 -36.369 4.534 1.00 63.81 107 LEU A N 1
ATOM 877 C CA . LEU A 1 107 ? -22.273 -36.038 3.110 1.00 63.81 107 LEU A CA 1
ATOM 878 C C . LEU A 1 107 ? -21.586 -37.073 2.197 1.00 63.81 107 LEU A C 1
ATOM 880 O O . LEU A 1 107 ? -22.013 -37.259 1.058 1.00 63.81 107 LEU A O 1
ATOM 884 N N . GLU A 1 108 ? -20.560 -37.780 2.682 1.00 65.00 108 GLU A N 1
ATOM 885 C CA . GLU A 1 108 ? -19.782 -38.751 1.895 1.00 65.00 108 GLU A CA 1
ATOM 886 C C . GLU A 1 108 ? -20.460 -40.126 1.849 1.00 65.00 108 GLU A C 1
ATOM 888 O O . GLU A 1 108 ? -19.985 -41.116 2.394 1.00 65.00 108 GLU A O 1
ATOM 893 N N . ARG A 1 109 ? -21.620 -40.204 1.196 1.00 60.59 109 ARG A N 1
ATOM 894 C CA . ARG A 1 109 ? -22.425 -41.437 1.163 1.00 60.59 109 ARG A CA 1
ATOM 895 C C . ARG A 1 109 ? -21.862 -42.529 0.240 1.00 60.59 109 ARG A C 1
ATOM 897 O O . ARG A 1 109 ? -22.276 -43.680 0.348 1.00 60.59 109 ARG A O 1
ATOM 904 N N . TYR A 1 110 ? -20.952 -42.183 -0.675 1.00 59.19 110 TYR A N 1
ATOM 905 C CA . TYR A 1 110 ? -20.567 -43.063 -1.792 1.00 59.19 110 TYR A CA 1
ATOM 906 C C . TYR A 1 110 ? -19.062 -43.194 -2.049 1.00 59.19 110 TYR A C 1
ATOM 908 O O . TYR A 1 110 ? -18.673 -43.972 -2.916 1.00 59.19 110 TYR A O 1
ATOM 916 N N . TYR A 1 111 ? -18.205 -42.467 -1.333 1.00 58.97 111 TYR A N 1
ATOM 917 C CA . TYR A 1 111 ? -16.766 -42.469 -1.588 1.00 58.97 111 TYR A CA 1
ATOM 918 C C . TYR A 1 111 ? -15.996 -42.631 -0.280 1.00 58.97 111 TYR A C 1
ATOM 920 O O . TYR A 1 111 ? -16.055 -41.795 0.608 1.00 58.97 111 TYR A O 1
ATOM 928 N N . GLN A 1 112 ? -15.253 -43.733 -0.159 1.00 62.34 112 GLN A N 1
ATOM 929 C CA . GLN A 1 112 ? -14.199 -43.839 0.843 1.00 62.34 112 GLN A CA 1
ATOM 930 C C . GLN A 1 112 ? -13.002 -43.044 0.329 1.00 62.34 112 GLN A C 1
ATOM 932 O O . GLN A 1 112 ? -12.413 -43.425 -0.686 1.00 62.34 112 GLN A O 1
ATOM 937 N N . ILE A 1 113 ? -12.604 -41.979 1.029 1.00 60.91 113 ILE A N 1
ATOM 938 C CA . ILE A 1 113 ? -11.330 -41.307 0.756 1.00 60.91 113 ILE A CA 1
ATOM 939 C C . ILE A 1 113 ? -10.198 -42.296 1.061 1.00 60.91 113 ILE A C 1
ATOM 941 O O . ILE A 1 113 ? -9.726 -42.428 2.192 1.00 60.91 113 ILE A O 1
ATOM 945 N N . ARG A 1 114 ? -9.741 -43.013 0.034 1.00 59.78 114 ARG A N 1
ATOM 946 C CA . ARG A 1 114 ? -8.523 -43.823 0.091 1.00 59.78 114 ARG A CA 1
ATOM 947 C C . ARG A 1 114 ? -7.340 -42.880 -0.080 1.00 59.78 114 ARG A C 1
ATOM 949 O O . ARG A 1 114 ? -6.807 -42.713 -1.172 1.00 59.78 114 ARG A O 1
ATOM 956 N N . SER A 1 115 ? -6.965 -42.210 1.007 1.00 59.94 115 SER A N 1
ATOM 957 C CA . SER A 1 115 ? -5.768 -41.373 1.042 1.00 59.94 115 SER A CA 1
ATOM 958 C C . SER A 1 115 ? -4.521 -42.255 0.958 1.00 59.94 115 SER A C 1
ATOM 960 O O . SER A 1 115 ? -3.972 -42.711 1.958 1.00 59.94 115 SER A O 1
ATOM 962 N N . CYS A 1 116 ? -4.083 -42.526 -0.265 1.00 59.00 116 CYS A N 1
ATOM 963 C CA . CYS A 1 116 ? -2.726 -42.942 -0.579 1.00 59.00 116 CYS A CA 1
ATOM 964 C C . CYS A 1 116 ? -2.276 -42.039 -1.727 1.00 59.00 116 CYS A C 1
ATOM 966 O O . CYS A 1 116 ? -2.916 -42.003 -2.780 1.00 59.00 116 CYS A O 1
ATOM 968 N N . LYS A 1 117 ? -1.221 -41.250 -1.507 1.00 63.53 117 LYS A N 1
ATOM 969 C CA . LYS A 1 117 ? -0.678 -40.307 -2.495 1.00 63.53 117 LYS A CA 1
ATOM 970 C C . LYS A 1 117 ? -0.476 -41.043 -3.833 1.00 63.53 117 LYS A C 1
ATOM 972 O O . LYS A 1 117 ? 0.250 -42.029 -3.877 1.00 63.53 117 LYS A O 1
ATOM 977 N N . GLY A 1 118 ? -1.166 -40.609 -4.891 1.00 63.19 118 GLY A N 1
ATOM 978 C CA . GLY A 1 118 ? -1.093 -41.224 -6.227 1.00 63.19 118 GLY A CA 1
ATOM 979 C C . GLY A 1 118 ? -2.158 -42.279 -6.566 1.00 63.19 118 GLY A C 1
ATOM 980 O O . GLY A 1 118 ? -2.172 -42.754 -7.698 1.00 63.19 118 GLY A O 1
ATOM 981 N N . ALA A 1 119 ? -3.081 -42.629 -5.658 1.00 65.31 119 ALA A N 1
ATOM 982 C CA . ALA A 1 119 ? -4.173 -43.564 -5.974 1.00 65.31 119 ALA A CA 1
ATOM 983 C C . ALA A 1 119 ? -5.102 -43.028 -7.081 1.00 65.31 119 ALA A C 1
ATOM 985 O O . ALA A 1 119 ? -5.438 -43.757 -8.007 1.00 65.31 119 ALA A O 1
ATOM 986 N N . PHE A 1 120 ? -5.414 -41.729 -7.042 1.00 68.50 120 PHE A N 1
ATOM 987 C CA . PHE A 1 120 ? -6.296 -41.072 -8.012 1.00 68.50 120 PHE A CA 1
ATOM 988 C C . PHE A 1 120 ? -5.754 -41.091 -9.452 1.00 68.50 120 PHE A C 1
ATOM 990 O O . PHE A 1 120 ? -6.524 -41.179 -10.401 1.00 68.50 120 PHE A O 1
ATOM 997 N N . HIS A 1 121 ? -4.428 -41.081 -9.634 1.00 67.94 121 HIS A N 1
ATOM 998 C CA . HIS A 1 121 ? -3.817 -41.155 -10.966 1.00 67.94 121 HIS A CA 1
ATOM 999 C C . HIS A 1 121 ? -4.154 -42.474 -11.685 1.00 67.94 121 HIS A C 1
ATOM 1001 O O . HIS A 1 121 ? -4.353 -42.492 -12.896 1.00 67.94 121 HIS A O 1
ATOM 1007 N N . LYS A 1 122 ? -4.270 -43.583 -10.938 1.00 67.75 122 LYS A N 1
ATOM 1008 C CA . LYS A 1 122 ? -4.595 -44.902 -11.506 1.00 67.75 122 LYS A CA 1
ATOM 1009 C C . LYS A 1 122 ? -6.039 -44.984 -12.002 1.00 67.75 122 LYS A C 1
ATOM 1011 O O . LYS A 1 122 ? -6.299 -45.660 -12.994 1.00 67.75 122 LYS A O 1
ATOM 1016 N N . ASP A 1 123 ? -6.952 -44.273 -11.346 1.00 71.31 123 ASP A N 1
ATOM 1017 C CA . ASP A 1 123 ? -8.370 -44.257 -11.717 1.00 71.31 123 ASP A CA 1
ATOM 1018 C C . ASP A 1 123 ? -8.620 -43.429 -12.987 1.00 71.31 123 ASP A C 1
ATOM 1020 O O . ASP A 1 123 ? -9.532 -43.729 -13.758 1.00 71.31 123 ASP A O 1
ATOM 1024 N N . LEU A 1 124 ? -7.777 -42.423 -13.239 1.00 78.62 124 LEU A N 1
ATOM 1025 C CA . LEU A 1 124 ? -7.897 -41.502 -14.371 1.00 78.62 124 LEU A CA 1
ATOM 1026 C C . LEU A 1 124 ? -7.498 -42.111 -15.724 1.00 78.62 124 LEU A C 1
ATOM 1028 O O . LEU A 1 124 ? -7.912 -41.582 -16.755 1.00 78.62 124 LEU A O 1
ATOM 1032 N N . LYS A 1 125 ? -6.746 -43.224 -15.736 1.00 75.81 125 LYS A N 1
ATOM 1033 C CA . LYS A 1 125 ? -6.252 -43.901 -16.956 1.00 75.81 125 LYS A CA 1
ATOM 1034 C C . LYS A 1 125 ? -5.590 -42.938 -17.958 1.00 75.81 125 LYS A C 1
ATOM 1036 O O . LYS A 1 125 ? -5.802 -43.058 -19.165 1.00 75.81 125 LYS A O 1
ATOM 1041 N N . TRP A 1 126 ? -4.84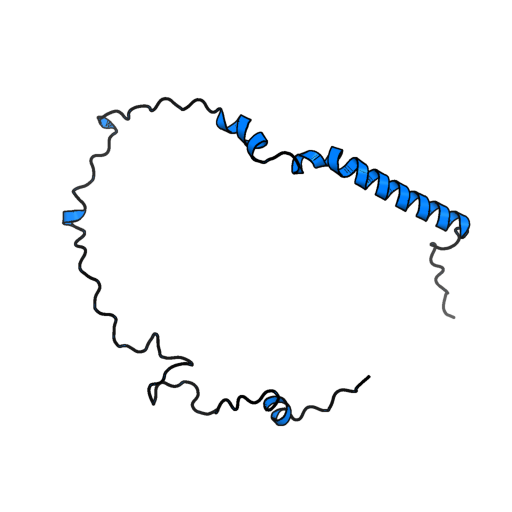1 -41.953 -17.470 1.00 76.38 126 TRP A N 1
ATOM 1042 C CA . TRP A 1 126 ? -4.152 -41.006 -18.343 1.00 76.38 126 TRP A CA 1
ATOM 1043 C C . TRP A 1 126 ? -2.919 -41.648 -18.991 1.00 76.38 126 TRP A C 1
ATOM 1045 O O . TRP A 1 126 ? -2.299 -42.513 -18.373 1.00 76.38 126 TRP A O 1
ATOM 1055 N N . PRO A 1 127 ? -2.590 -41.276 -20.240 1.00 73.12 127 PRO A N 1
ATOM 1056 C CA . PRO A 1 127 ? -1.366 -41.726 -20.889 1.00 73.12 127 PRO A CA 1
ATOM 1057 C C . PRO A 1 127 ? -0.141 -41.131 -20.183 1.00 73.12 127 PRO A C 1
ATOM 1059 O O . PRO A 1 127 ? -0.174 -39.973 -19.768 1.00 73.12 127 PRO A O 1
ATOM 1062 N N . ASP A 1 128 ? 0.922 -41.925 -20.048 1.00 73.56 128 ASP A N 1
ATOM 1063 C CA . ASP A 1 128 ? 2.160 -41.500 -19.389 1.00 73.56 128 ASP A CA 1
ATOM 1064 C C . ASP A 1 128 ? 2.800 -40.326 -20.155 1.00 73.56 128 ASP A C 1
ATOM 1066 O O . ASP A 1 128 ? 2.942 -40.375 -21.381 1.00 73.56 128 ASP A O 1
ATOM 1070 N N . GLU A 1 129 ? 3.165 -39.252 -19.445 1.00 75.06 129 GLU A N 1
ATOM 1071 C CA . GLU A 1 129 ? 3.847 -38.104 -20.052 1.00 75.06 129 GLU A CA 1
ATOM 1072 C C . GLU A 1 129 ? 5.245 -38.502 -20.564 1.00 75.06 129 GLU A C 1
ATOM 1074 O O . GLU A 1 129 ? 5.931 -39.315 -19.932 1.00 75.06 129 GLU A O 1
ATOM 1079 N N . PRO A 1 130 ? 5.700 -37.939 -21.702 1.00 57.88 130 PRO A N 1
ATOM 1080 C CA . PRO A 1 130 ? 7.044 -38.190 -22.200 1.00 57.88 130 PRO A CA 1
ATOM 1081 C C . PRO A 1 130 ? 8.064 -37.646 -21.195 1.00 57.88 130 PRO A C 1
ATOM 1083 O O . PRO A 1 130 ? 8.072 -36.460 -20.879 1.00 57.88 130 PRO A O 1
ATOM 1086 N N . SER A 1 131 ? 8.908 -38.536 -20.675 1.00 60.00 131 SER A N 1
ATOM 1087 C CA . SER A 1 131 ? 10.061 -38.153 -19.860 1.00 60.00 131 SER A CA 1
ATOM 1088 C C . SER A 1 131 ? 11.145 -37.573 -20.775 1.00 60.00 131 SER A C 1
ATOM 1090 O O . SER A 1 131 ? 11.556 -38.259 -21.711 1.00 60.00 131 SER A O 1
ATOM 1092 N N . ASP A 1 132 ? 11.554 -36.326 -20.516 1.00 45.25 132 ASP A N 1
ATOM 1093 C CA . ASP A 1 132 ? 12.758 -35.685 -21.083 1.00 45.25 132 ASP A CA 1
ATOM 1094 C C . ASP A 1 132 ? 14.050 -36.398 -20.638 1.00 45.25 132 ASP A C 1
ATOM 1096 O O . ASP A 1 132 ? 14.120 -36.830 -19.459 1.00 45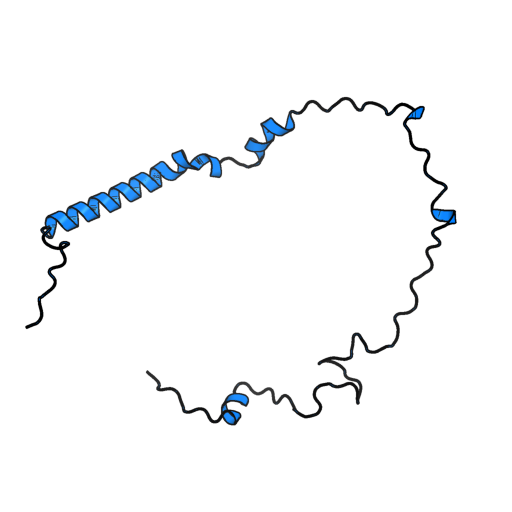.25 132 ASP A O 1
#

Foldseek 3Di:
DDDDDDDPPDDDDPVRVVVVVVVVVVVVVVCVVCVCVVVVVVVPDPVVVCPVVVPPPPDPPPDDDPVRDDDPDPPCCVPDDDDPDDPDDPDCPVVQDCRNPDPPSHPPPDDDPPPDVCPVVVVVPDDDDDDD

Radius of gyration: 38.28 Å; chains: 1; bounding box: 68×70×87 Å

Sequence (132 aa):
MAQKSTNPTQQFNFVAQDKIWKYHVEAELEAAKKWSVKWGFLTTPFEELIKDERKEPTKPKIELPEHLQIRPITPVEKYIKVYPSPPIPKTTQGFIGWRSSVPGLELERYYQIRSCKGAFHKDLKWPDEPSD

InterPro domains:
  IPR020339 Ciliary microtubule inner protein 1-like [PF14945] (11-130)
  IPR020339 Ciliary microtubule inner protein 1-like [PTHR31909] (3-131)

Organism: NCBI:txid38772

pLDDT: mean 71.12, std 13.47, range [36.84, 96.75]

Secondary structure (DSSP, 8-state):
-------TT----HHHHHHHHHHHHHHHHHHHHHHHHHSGGGTS-HHHHHTTGGGS------PPPGGGSPPPPS-GGGT---PPPPPPP--GGGTSSTT--STT--S-SS------TTHHHHHHTPPPPPP-